Protein AF-A0A0Q5X9R9-F1 (afdb_monomer_lite)

Radius of gyration: 27.31 Å; chains: 1; bounding box: 58×53×59 Å

Secondary structure (DSSP, 8-state):
-EEEE-SSTTTT-EEE--HHHHHHHHHTTSEEE--HHHHHHTT--------PPPTTSPPTTEEEEE-TTSSEEEEETT--B--SS-B-SHHHHHHHHHHHHHHHHHHHHSS--S-------PPP---GGGS-HHHHHHHHHHTT---TT--SHHHHHHHHHHHHHHHHHHHHTT--

Structure (mmCIF, N/CA/C/O backbone):
data_AF-A0A0Q5X9R9-F1
#
_entry.id   AF-A0A0Q5X9R9-F1
#
loop_
_atom_site.group_PDB
_atom_site.id
_atom_site.type_symbol
_atom_site.label_atom_id
_atom_site.label_alt_id
_atom_site.label_comp_id
_atom_site.label_asym_id
_atom_site.label_entity_id
_atom_site.label_seq_id
_atom_site.pdbx_PDB_ins_code
_atom_site.Cartn_x
_atom_site.Cartn_y
_atom_site.Cartn_z
_atom_site.occupancy
_atom_site.B_iso_or_equiv
_atom_site.auth_seq_id
_atom_site.auth_comp_id
_atom_site.auth_asym_id
_atom_site.auth_atom_id
_atom_site.pdbx_PDB_model_num
ATOM 1 N N . MET A 1 1 ? -4.903 9.075 15.955 1.00 86.69 1 MET A N 1
ATOM 2 C CA . MET A 1 1 ? -4.730 8.258 17.179 1.00 86.69 1 MET A CA 1
ATOM 3 C C . MET A 1 1 ? -6.096 7.784 17.640 1.00 86.69 1 MET A C 1
ATOM 5 O O . MET A 1 1 ? -7.019 8.593 17.664 1.00 86.69 1 MET A O 1
ATOM 9 N N . PHE A 1 2 ? -6.232 6.508 17.990 1.00 89.44 2 PHE A N 1
ATOM 10 C CA . PHE A 1 2 ? -7.489 5.949 18.485 1.00 89.44 2 PHE A CA 1
ATOM 11 C C . PHE A 1 2 ? -7.540 5.996 20.010 1.00 89.44 2 PHE A C 1
ATOM 13 O O . PHE A 1 2 ? -6.561 5.673 20.682 1.00 89.44 2 PHE A O 1
ATOM 20 N N . VAL A 1 3 ? -8.673 6.432 20.554 1.00 91.75 3 VAL A N 1
ATOM 21 C CA . VAL A 1 3 ? -8.930 6.427 21.998 1.00 91.75 3 VAL A CA 1
ATOM 22 C C . VAL A 1 3 ? -10.365 5.994 22.275 1.00 91.75 3 VAL A C 1
ATOM 24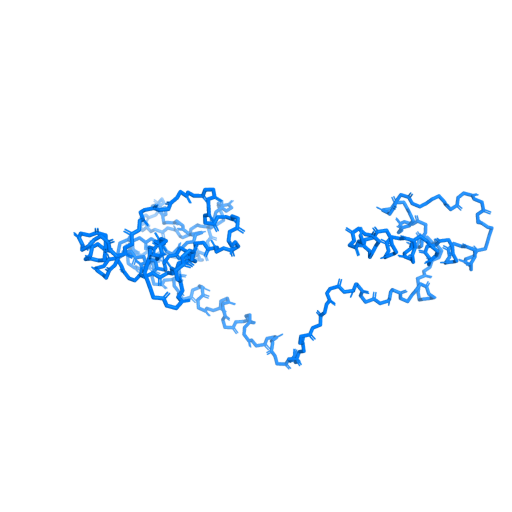 O O . VAL A 1 3 ? -11.260 6.251 21.469 1.00 91.75 3 VAL A O 1
ATOM 27 N N . ARG A 1 4 ? -10.603 5.365 23.430 1.00 94.19 4 ARG A N 1
ATOM 28 C CA . ARG A 1 4 ? -11.949 4.998 23.875 1.00 94.19 4 ARG A CA 1
ATOM 29 C C . ARG A 1 4 ? -12.482 6.114 24.744 1.00 94.19 4 ARG A C 1
ATOM 31 O O . ARG A 1 4 ? -11.895 6.426 25.783 1.00 94.19 4 ARG A O 1
ATOM 38 N N . GLN A 1 5 ? -13.590 6.707 24.332 1.00 93.69 5 GLN A N 1
ATOM 39 C CA . GLN A 1 5 ? -14.216 7.784 25.081 1.00 93.69 5 GLN A CA 1
ATOM 40 C C . GLN A 1 5 ? -14.908 7.217 26.327 1.00 93.69 5 GLN A C 1
ATOM 42 O O . GLN A 1 5 ? -15.660 6.251 26.245 1.00 93.69 5 GLN A O 1
ATOM 47 N N . LEU A 1 6 ? -14.648 7.796 27.503 1.00 93.75 6 LEU A N 1
ATOM 48 C CA . LEU A 1 6 ? -15.206 7.311 28.776 1.00 93.75 6 LEU A CA 1
ATOM 49 C C . LEU A 1 6 ? -16.448 8.092 29.221 1.00 93.75 6 LEU A C 1
ATOM 51 O O . LEU A 1 6 ? -17.184 7.635 30.091 1.00 93.75 6 LEU A O 1
ATOM 55 N N . ILE A 1 7 ? -16.675 9.276 28.649 1.00 89.31 7 ILE A N 1
ATOM 56 C CA . ILE A 1 7 ? -17.735 10.201 29.063 1.00 89.31 7 ILE A CA 1
ATOM 57 C C . ILE A 1 7 ? -18.429 10.842 27.859 1.00 89.31 7 ILE A C 1
ATOM 59 O O . ILE A 1 7 ? -17.802 11.092 26.836 1.00 89.31 7 ILE A O 1
ATOM 63 N N . GLY A 1 8 ? -19.708 11.191 27.996 1.00 90.25 8 GLY A N 1
ATOM 64 C CA . GLY A 1 8 ? -20.481 11.875 26.953 1.00 90.25 8 GLY A CA 1
ATOM 65 C C . GLY A 1 8 ? -21.306 10.929 26.076 1.00 90.25 8 GLY A C 1
ATOM 66 O O . GLY A 1 8 ? -21.557 9.788 26.447 1.00 90.25 8 GLY A O 1
ATOM 67 N N . ARG A 1 9 ? -21.776 11.434 24.927 1.00 86.44 9 ARG A N 1
ATOM 68 C CA . ARG A 1 9 ? -22.715 10.717 24.042 1.00 86.44 9 ARG A CA 1
ATOM 69 C C . ARG A 1 9 ? -22.109 9.471 23.390 1.00 86.44 9 ARG A C 1
ATOM 71 O O . ARG A 1 9 ? -22.828 8.511 23.160 1.00 86.44 9 ARG A O 1
ATOM 78 N N . GLU A 1 10 ? -20.806 9.500 23.142 1.00 86.06 10 GLU A N 1
ATOM 79 C CA . GLU A 1 10 ? -20.036 8.421 22.511 1.00 86.06 10 GLU A CA 1
ATOM 80 C C . GLU A 1 10 ? -19.269 7.584 23.555 1.00 86.06 10 GLU A C 1
ATOM 82 O O . GLU A 1 10 ? -18.254 6.965 23.248 1.00 86.06 10 GLU A O 1
ATOM 87 N N . ALA A 1 11 ? -19.692 7.601 24.826 1.00 90.06 11 ALA A N 1
ATOM 88 C CA . ALA A 1 11 ? -19.025 6.828 25.871 1.00 90.06 11 ALA A CA 1
ATOM 89 C C . ALA A 1 11 ? -19.062 5.323 25.550 1.00 90.06 11 ALA A C 1
ATOM 91 O O . ALA A 1 11 ? -20.128 4.758 25.315 1.00 90.06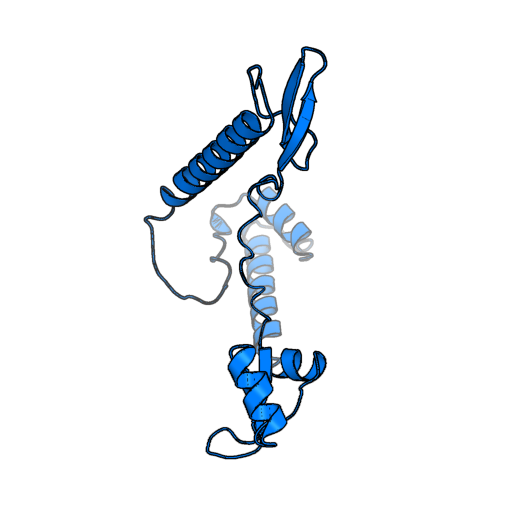 11 ALA A O 1
ATOM 92 N N . GLY A 1 12 ? -17.893 4.683 25.565 1.00 87.88 12 GLY A N 1
ATOM 93 C CA . GLY A 1 12 ? -17.695 3.289 25.168 1.00 87.88 12 GLY A CA 1
ATOM 94 C C . GLY A 1 12 ? -17.222 3.112 23.723 1.00 87.88 12 GLY A C 1
ATOM 95 O O . GLY A 1 12 ? -16.633 2.077 23.425 1.00 87.88 12 GLY A O 1
ATOM 96 N N . ASN A 1 13 ? -17.383 4.122 22.863 1.00 92.00 13 ASN A N 1
ATOM 97 C CA . ASN A 1 13 ? -16.965 4.042 21.466 1.00 92.00 13 ASN A CA 1
ATOM 98 C C . ASN A 1 13 ? -15.484 4.397 21.296 1.00 92.00 13 ASN A C 1
ATOM 100 O O . ASN A 1 13 ? -14.916 5.220 22.029 1.00 92.00 13 ASN A O 1
ATOM 104 N N . ILE A 1 14 ? -14.865 3.772 20.295 1.00 92.69 14 ILE A N 1
ATOM 105 C CA . ILE A 1 14 ? -13.509 4.092 19.853 1.00 92.69 14 ILE A CA 1
ATOM 106 C C . ILE A 1 14 ? -13.619 5.199 18.813 1.00 92.69 14 ILE A C 1
ATOM 108 O O . ILE A 1 14 ? -14.299 5.057 17.799 1.00 92.69 14 ILE A O 1
ATOM 112 N N . ILE A 1 15 ? -12.957 6.318 19.087 1.00 89.88 15 ILE A N 1
ATOM 113 C CA . ILE A 1 15 ? -12.972 7.496 18.227 1.00 89.88 15 ILE A CA 1
ATOM 114 C C . ILE A 1 15 ? -11.563 7.821 17.745 1.00 89.88 15 ILE A C 1
ATOM 116 O O . ILE A 1 15 ? -10.567 7.601 18.442 1.00 89.88 15 ILE A O 1
ATOM 120 N N . THR A 1 16 ? -11.484 8.385 16.542 1.00 91.19 16 THR A N 1
ATOM 121 C CA . THR A 1 16 ? -10.223 8.882 15.989 1.00 91.19 16 THR A CA 1
ATOM 122 C C . THR A 1 16 ? -10.040 10.334 16.399 1.00 91.19 16 THR A C 1
ATOM 124 O O . THR A 1 16 ? -10.842 11.192 16.033 1.00 91.19 16 THR A O 1
ATOM 127 N N . LEU A 1 17 ? -8.971 10.623 17.138 1.00 88.88 17 LEU A N 1
ATOM 128 C CA . LEU A 1 17 ? -8.581 11.980 17.507 1.00 88.88 17 LEU A CA 1
ATOM 129 C C . LEU A 1 17 ? -7.192 12.335 16.948 1.00 88.88 17 LEU A C 1
ATOM 131 O O . LEU A 1 17 ? -6.311 11.466 16.854 1.00 88.88 17 LEU A O 1
ATOM 135 N N . PRO A 1 18 ? -6.949 13.622 16.627 1.00 90.75 18 PRO A N 1
ATOM 136 C CA . PRO A 1 18 ? -5.599 14.133 16.413 1.00 90.75 18 PRO A CA 1
ATOM 137 C C . PRO A 1 18 ? -4.724 13.881 17.646 1.00 90.75 18 PRO A C 1
ATOM 139 O O . PRO A 1 18 ? -5.204 13.990 18.776 1.00 90.75 18 PRO A O 1
ATOM 142 N N . PHE A 1 19 ? -3.434 13.599 17.450 1.00 89.88 19 PHE A N 1
ATOM 143 C CA . PHE A 1 19 ? -2.507 13.225 18.531 1.00 89.88 19 PHE A CA 1
ATOM 144 C C . PHE A 1 19 ? -2.514 14.205 19.721 1.00 89.88 19 PHE A C 1
ATOM 146 O O . PHE A 1 19 ? -2.552 13.792 20.882 1.00 89.88 19 PHE A O 1
ATOM 153 N N . VAL A 1 20 ? -2.546 15.512 19.438 1.00 92.12 20 VAL A N 1
ATOM 154 C CA . VAL A 1 20 ? -2.567 16.569 20.466 1.00 92.12 20 VAL A CA 1
ATOM 155 C C . VAL A 1 20 ? -3.845 16.506 21.311 1.00 92.12 20 VAL A C 1
ATOM 157 O O . VAL A 1 20 ? -3.784 16.606 22.536 1.00 92.12 20 VAL A O 1
ATOM 160 N N . ALA A 1 21 ? -4.995 16.291 20.669 1.00 91.56 21 ALA A N 1
ATOM 161 C CA . ALA A 1 21 ? -6.278 16.172 21.353 1.00 91.56 21 ALA A CA 1
ATOM 162 C C . ALA A 1 21 ? -6.349 14.874 22.169 1.00 91.56 21 ALA A C 1
ATOM 164 O O . ALA A 1 21 ? -6.696 14.915 23.345 1.00 91.56 21 ALA A O 1
ATOM 165 N N . ALA A 1 22 ? -5.929 13.748 21.585 1.00 92.25 22 ALA A N 1
ATOM 166 C CA . ALA A 1 22 ? -5.896 12.454 22.262 1.00 92.25 22 ALA A CA 1
ATOM 167 C C . ALA A 1 22 ? -5.044 12.499 23.541 1.00 92.25 22 ALA A C 1
ATOM 169 O O . ALA A 1 22 ? -5.496 12.077 24.604 1.00 92.25 22 ALA A O 1
ATOM 170 N N . THR A 1 23 ? -3.848 13.089 23.469 1.00 94.06 23 THR A N 1
ATOM 171 C CA . THR A 1 23 ? -2.942 13.219 24.621 1.00 94.06 23 THR A CA 1
ATOM 172 C C . THR A 1 23 ? -3.573 14.040 25.749 1.00 94.06 23 THR A C 1
ATOM 174 O O . THR A 1 23 ? -3.511 13.648 26.915 1.00 94.06 23 THR A O 1
ATOM 177 N N . SER A 1 24 ? -4.227 15.159 25.416 1.00 94.69 24 SER A N 1
ATOM 178 C CA . SER A 1 24 ? -4.924 15.988 26.405 1.00 94.69 24 SER A CA 1
ATOM 179 C C . SER A 1 24 ? -6.117 15.252 27.024 1.00 94.69 24 SER A C 1
ATOM 181 O O . SER A 1 24 ? -6.261 15.240 28.246 1.00 94.69 24 SER A O 1
ATOM 183 N N . SER A 1 25 ? -6.928 14.572 26.214 1.00 92.44 25 SER A N 1
ATOM 184 C CA . SER A 1 25 ? -8.100 13.826 26.680 1.00 92.44 25 SER A CA 1
ATOM 185 C C . SER A 1 25 ? -7.747 12.638 27.579 1.00 92.44 25 SER A C 1
ATOM 187 O O . SER A 1 25 ? -8.480 12.370 28.537 1.00 92.44 25 SER A O 1
ATOM 189 N N . LEU A 1 26 ? -6.622 11.967 27.313 1.00 94.19 26 LEU A N 1
ATOM 190 C CA . LEU A 1 26 ? -6.053 10.929 28.178 1.00 94.19 26 LEU A CA 1
ATOM 191 C C . LEU A 1 26 ? -5.573 11.519 29.511 1.00 94.19 26 LEU A C 1
ATOM 193 O O . LEU A 1 26 ? -5.910 10.994 30.569 1.00 94.19 26 LEU A O 1
ATOM 197 N N . ALA A 1 27 ? -4.853 12.646 29.478 1.00 94.62 27 ALA A N 1
ATOM 198 C CA . ALA A 1 27 ? -4.371 13.316 30.688 1.00 94.62 27 ALA A CA 1
ATOM 199 C C . ALA A 1 27 ? -5.518 13.820 31.583 1.00 94.62 27 ALA A C 1
ATOM 201 O O . ALA A 1 27 ? -5.410 13.798 32.807 1.00 94.62 27 ALA A O 1
ATOM 202 N N . MET A 1 28 ? -6.632 14.242 30.980 1.00 94.31 28 MET A N 1
ATOM 203 C CA . MET A 1 28 ? -7.843 14.656 31.695 1.00 94.31 28 MET A CA 1
ATOM 204 C C . MET A 1 28 ? -8.709 13.476 32.169 1.00 94.31 28 MET A C 1
ATOM 206 O O . MET A 1 28 ? -9.733 13.702 32.810 1.00 94.31 28 MET A O 1
ATOM 210 N N . GLY A 1 29 ? -8.343 12.229 31.846 1.00 93.50 29 GLY A N 1
ATOM 211 C CA . GLY A 1 29 ? -9.104 11.032 32.226 1.00 93.50 29 GLY A CA 1
ATOM 212 C C . GLY A 1 29 ? -10.456 10.894 31.518 1.00 93.50 29 GLY A C 1
ATOM 213 O O . GLY A 1 29 ? -11.315 10.137 31.957 1.00 93.50 29 GLY A O 1
ATOM 214 N N . THR A 1 30 ? -10.668 11.636 30.429 1.00 93.62 30 THR A N 1
ATOM 215 C CA . THR A 1 30 ? -11.914 11.594 29.639 1.00 93.62 30 THR A CA 1
ATOM 216 C C . THR A 1 30 ? -11.908 10.481 28.591 1.00 93.62 30 THR A C 1
ATOM 218 O O . THR A 1 30 ? -12.961 10.105 28.075 1.00 93.62 30 THR A O 1
ATOM 221 N N . CYS A 1 31 ? -10.723 9.953 28.283 1.00 94.62 31 CYS A N 1
ATOM 222 C CA . CYS A 1 31 ? -10.489 8.865 27.345 1.00 94.62 31 CYS A CA 1
ATOM 223 C C . CYS A 1 31 ? -9.537 7.826 27.956 1.00 94.62 31 CYS A C 1
ATOM 225 O O . CYS A 1 31 ? -8.776 8.145 28.871 1.00 94.62 31 CYS A O 1
ATOM 227 N N . ALA A 1 32 ? -9.551 6.608 27.418 1.00 93.94 32 ALA A N 1
ATOM 228 C CA . ALA A 1 32 ? -8.604 5.538 27.727 1.00 93.94 32 ALA A CA 1
ATOM 229 C C . ALA A 1 32 ? -7.794 5.143 26.477 1.00 93.94 32 ALA A C 1
ATOM 231 O O . ALA A 1 32 ? -8.314 5.274 25.360 1.00 93.94 32 ALA A O 1
ATOM 232 N N . PRO A 1 33 ? -6.543 4.662 26.643 1.00 91.81 33 PRO A N 1
ATOM 233 C CA . PRO A 1 33 ? -5.807 4.053 25.543 1.00 91.81 33 PRO A CA 1
ATOM 234 C C . PRO A 1 33 ? -6.543 2.796 25.073 1.00 91.81 33 PRO A C 1
ATOM 236 O O . PRO A 1 33 ? -7.199 2.123 25.871 1.00 91.81 33 PRO A O 1
ATOM 239 N N . VAL A 1 34 ? -6.442 2.518 23.779 1.00 92.38 34 VAL A N 1
ATOM 240 C CA . VAL A 1 34 ? -7.109 1.399 23.108 1.00 92.38 34 VAL A CA 1
ATOM 241 C C . VAL A 1 34 ? -6.039 0.516 22.497 1.00 92.38 34 VAL A C 1
ATOM 243 O O . VAL A 1 34 ? -5.012 1.021 22.042 1.00 92.38 34 VAL A O 1
ATOM 246 N N . THR A 1 35 ? -6.267 -0.786 22.553 1.00 89.81 35 THR A N 1
ATOM 247 C CA . THR A 1 35 ? -5.387 -1.798 21.961 1.00 89.81 35 THR A CA 1
ATOM 248 C C . THR A 1 35 ? -5.650 -1.967 20.466 1.00 89.81 35 THR A C 1
ATOM 250 O O . THR A 1 35 ? -6.731 -1.638 19.976 1.00 89.81 35 THR A O 1
ATOM 253 N N . ASP A 1 36 ? -4.670 -2.493 19.734 1.00 85.44 36 ASP A N 1
ATOM 254 C CA . ASP A 1 36 ? -4.806 -2.732 18.293 1.00 85.44 36 ASP A CA 1
ATOM 255 C C . ASP A 1 36 ? -5.922 -3.752 17.999 1.00 85.44 36 ASP A C 1
ATOM 257 O O . ASP A 1 36 ? -6.637 -3.621 17.005 1.00 85.44 36 ASP A O 1
ATOM 261 N N . GLU A 1 37 ? -6.144 -4.715 18.902 1.00 85.62 37 GLU A N 1
ATOM 262 C CA . GLU A 1 37 ? -7.253 -5.669 18.823 1.00 85.62 37 GLU A CA 1
ATOM 263 C C . GLU A 1 37 ? -8.625 -4.982 18.921 1.00 85.62 37 GLU A C 1
ATOM 265 O O . GLU A 1 37 ? -9.509 -5.251 18.108 1.00 85.62 37 GLU A O 1
ATOM 270 N N . GLU A 1 38 ? -8.796 -4.056 19.869 1.00 85.12 38 GLU A N 1
ATOM 271 C CA . GLU A 1 38 ? -10.035 -3.283 20.039 1.00 85.12 38 GLU A CA 1
ATOM 272 C C . GLU A 1 38 ? -10.304 -2.362 18.827 1.00 85.12 38 GLU A C 1
ATOM 274 O O . GLU A 1 38 ? -11.453 -2.170 18.425 1.00 85.12 38 GLU A O 1
ATOM 279 N N . ILE A 1 39 ? -9.255 -1.802 18.211 1.00 85.19 39 ILE A N 1
ATOM 280 C CA . ILE A 1 39 ? -9.361 -0.965 17.000 1.00 85.19 39 ILE A CA 1
ATOM 281 C C . ILE A 1 39 ? -9.820 -1.804 15.799 1.00 85.19 39 ILE A C 1
ATOM 283 O O . ILE A 1 39 ? -10.703 -1.379 15.047 1.00 85.19 39 ILE A O 1
ATOM 287 N N . ALA A 1 40 ? -9.250 -3.002 15.641 1.00 81.69 40 ALA A N 1
ATOM 288 C CA . ALA A 1 40 ? -9.616 -3.930 14.577 1.00 81.69 40 ALA A CA 1
ATOM 289 C C . ALA A 1 40 ? -11.062 -4.431 14.722 1.00 81.69 40 ALA A C 1
ATOM 291 O O . ALA A 1 40 ? -11.792 -4.477 13.732 1.00 81.69 40 ALA A O 1
ATOM 292 N N . GLU A 1 41 ? -11.504 -4.741 15.946 1.00 84.00 41 GLU A N 1
ATOM 293 C CA . GLU A 1 41 ? -12.890 -5.140 16.231 1.00 84.00 41 GLU A CA 1
ATOM 294 C C . GLU A 1 41 ? -13.892 -4.014 15.924 1.00 84.00 41 GLU A C 1
ATOM 296 O O . GLU A 1 41 ? -14.987 -4.269 15.426 1.00 84.00 41 GLU A O 1
ATOM 301 N N . ALA A 1 42 ? -13.495 -2.754 16.123 1.00 79.12 42 ALA A N 1
ATOM 302 C CA . ALA A 1 42 ? -14.292 -1.592 15.735 1.00 79.12 42 ALA A CA 1
ATOM 303 C C . ALA A 1 42 ? -14.307 -1.312 14.219 1.00 79.12 42 ALA A C 1
ATOM 305 O O . ALA A 1 42 ? -14.942 -0.349 13.785 1.00 79.12 42 ALA A O 1
ATOM 306 N N . GLY A 1 43 ? -13.609 -2.114 13.405 1.00 77.94 43 GLY A N 1
ATOM 307 C CA . GLY A 1 43 ? -13.520 -1.928 11.954 1.00 77.94 43 GLY A CA 1
ATOM 308 C C . GLY A 1 43 ? -12.788 -0.647 11.544 1.00 77.94 43 GLY A C 1
ATOM 309 O O . GLY A 1 43 ? -12.920 -0.186 10.409 1.00 77.94 43 GLY A O 1
ATOM 310 N N . LEU A 1 44 ? -12.031 -0.042 12.462 1.00 77.25 44 LEU A N 1
ATOM 311 C CA . LEU A 1 44 ? -11.304 1.191 12.212 1.00 77.25 44 LEU A CA 1
ATOM 312 C C . LEU A 1 44 ? -9.957 0.848 11.582 1.00 77.25 44 LEU A C 1
ATOM 314 O O . LEU A 1 44 ? -8.989 0.510 12.256 1.00 77.25 44 LEU A O 1
ATOM 318 N N . ILE A 1 45 ? -9.898 0.934 10.257 1.00 69.31 45 ILE A N 1
ATOM 319 C CA . ILE A 1 45 ? -8.644 0.795 9.521 1.00 69.31 45 ILE A CA 1
ATOM 320 C C . ILE A 1 45 ? -7.788 2.019 9.852 1.00 69.31 45 ILE A C 1
ATOM 322 O O . ILE A 1 45 ? -8.188 3.154 9.582 1.00 69.31 45 ILE A O 1
ATOM 326 N N . GLU A 1 46 ? -6.613 1.800 10.442 1.00 63.94 46 GLU A N 1
ATOM 327 C CA . GLU A 1 46 ? -5.633 2.861 10.645 1.00 63.94 46 GLU A CA 1
ATOM 328 C C . GLU A 1 46 ? -5.247 3.435 9.277 1.00 63.94 46 GLU A C 1
ATOM 330 O O . GLU A 1 46 ? -4.507 2.830 8.497 1.00 63.94 46 GLU A O 1
ATOM 335 N N . VAL A 1 47 ? -5.791 4.611 8.954 1.00 59.88 47 VAL A N 1
ATOM 336 C CA . VAL A 1 47 ? -5.383 5.369 7.775 1.00 59.88 47 VAL A CA 1
ATOM 337 C C . VAL A 1 47 ? -3.958 5.821 8.046 1.00 59.88 47 VAL A C 1
ATOM 339 O O . VAL A 1 47 ? -3.733 6.822 8.723 1.00 59.88 47 VAL A O 1
ATOM 342 N N . LYS A 1 48 ? -2.991 5.041 7.557 1.00 53.59 48 LYS A N 1
ATOM 343 C CA . LYS A 1 48 ? -1.574 5.385 7.599 1.00 53.59 48 LYS A CA 1
ATOM 344 C C . LYS A 1 48 ? -1.429 6.763 6.967 1.00 53.59 48 LYS A C 1
ATOM 346 O O . LYS A 1 48 ? -1.601 6.906 5.756 1.00 53.59 48 LYS A O 1
ATOM 351 N N . GLU A 1 49 ? -1.189 7.770 7.805 1.00 57.69 49 GLU A N 1
ATOM 352 C CA . GLU A 1 49 ? -1.074 9.155 7.365 1.00 57.69 49 GLU A CA 1
ATOM 353 C C . GLU A 1 49 ? -0.070 9.216 6.213 1.00 57.69 49 GLU A C 1
ATOM 355 O O . GLU A 1 49 ? 1.013 8.622 6.270 1.00 57.69 49 GLU A O 1
ATOM 360 N N . PHE A 1 50 ? -0.464 9.891 5.135 1.00 46.50 50 PHE A N 1
ATOM 361 C CA . PHE A 1 50 ? 0.403 10.142 3.998 1.00 46.50 50 PHE A CA 1
ATOM 362 C C . PHE A 1 50 ? 1.601 10.958 4.491 1.00 46.50 50 PHE A C 1
ATOM 364 O O . PHE A 1 50 ? 1.530 12.175 4.650 1.00 46.50 50 PHE A O 1
ATOM 371 N N . GLN A 1 51 ? 2.707 10.278 4.784 1.00 51.59 51 GLN A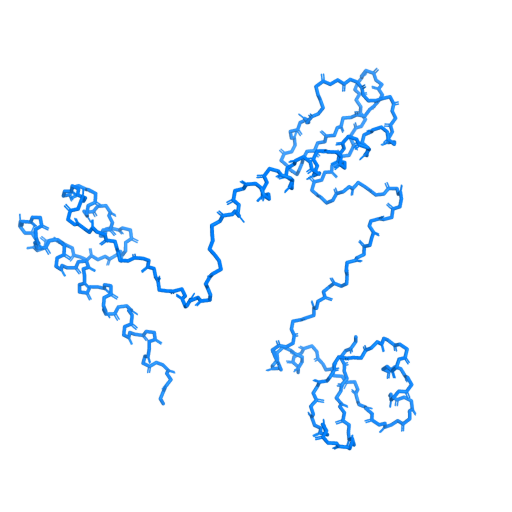 N 1
ATOM 372 C CA . GLN A 1 51 ? 3.973 10.948 5.012 1.00 51.59 51 GLN A CA 1
ATOM 373 C C . GLN A 1 51 ? 4.438 11.451 3.655 1.00 51.59 51 GLN A C 1
ATOM 375 O O . GLN A 1 51 ? 4.740 10.657 2.761 1.00 51.59 51 GLN A O 1
ATOM 380 N N . HIS A 1 52 ? 4.456 12.774 3.493 1.00 46.38 52 HIS A N 1
ATOM 381 C CA . HIS A 1 52 ? 5.142 13.388 2.369 1.00 46.38 52 HIS A CA 1
ATOM 382 C C . HIS A 1 52 ? 6.567 12.821 2.343 1.00 46.38 52 HIS A C 1
ATOM 384 O O . HIS A 1 52 ? 7.259 12.943 3.360 1.00 46.38 52 HIS A O 1
ATOM 390 N N . PRO A 1 53 ? 6.998 12.176 1.243 1.00 52.53 53 PRO A N 1
ATOM 391 C CA . PRO A 1 53 ? 8.355 11.667 1.161 1.00 52.53 53 PRO A CA 1
ATOM 392 C C . PRO A 1 53 ? 9.298 12.833 1.429 1.00 52.53 53 PRO A C 1
ATOM 394 O O . PRO A 1 53 ? 9.104 13.940 0.907 1.00 52.53 53 PRO A O 1
ATOM 397 N N . SER A 1 54 ? 10.276 12.605 2.303 1.00 55.28 54 SER A N 1
ATOM 398 C CA . SER A 1 54 ? 11.253 13.633 2.633 1.00 55.28 54 SER A CA 1
ATOM 399 C C . SER A 1 54 ? 11.896 14.161 1.339 1.00 55.28 54 SER A C 1
ATOM 401 O O . SER A 1 54 ? 11.985 13.428 0.346 1.00 55.28 54 SER A O 1
ATOM 403 N N . PRO A 1 55 ? 12.367 15.420 1.296 1.00 57.31 55 PRO A N 1
ATOM 404 C CA . PRO A 1 55 ? 12.963 16.008 0.097 1.00 57.31 55 PRO A CA 1
ATOM 405 C C . PRO A 1 55 ? 14.201 15.282 -0.437 1.00 57.31 55 PRO A C 1
ATOM 407 O O . PRO A 1 55 ? 14.746 15.735 -1.434 1.00 57.31 55 PRO A O 1
ATOM 410 N N . GLU A 1 56 ? 14.646 14.192 0.181 1.00 61.12 56 GLU A N 1
ATOM 411 C CA . GLU A 1 56 ? 15.785 13.377 -0.241 1.00 61.12 56 GLU A CA 1
ATOM 412 C C . GLU A 1 56 ? 15.373 11.957 -0.668 1.00 61.12 56 GLU A C 1
ATOM 414 O O . GLU A 1 56 ? 16.154 11.255 -1.307 1.00 61.12 56 GLU A O 1
ATOM 419 N N . GLU A 1 57 ? 14.136 11.538 -0.393 1.00 69.50 57 GLU A N 1
ATOM 420 C CA . GLU A 1 57 ? 13.662 10.176 -0.643 1.00 69.50 57 GLU A CA 1
ATOM 421 C C . GLU A 1 57 ? 13.045 10.048 -2.041 1.00 69.50 57 GLU A C 1
ATOM 423 O O . GLU A 1 57 ? 12.336 10.944 -2.520 1.00 69.50 57 GLU A O 1
ATOM 428 N N . MET A 1 58 ? 13.364 8.957 -2.739 1.00 74.81 58 MET A N 1
ATOM 429 C CA . MET A 1 58 ? 12.750 8.636 -4.029 1.00 74.81 58 MET A CA 1
ATOM 430 C C . MET A 1 58 ? 11.260 8.308 -3.832 1.00 74.81 58 MET A C 1
ATOM 432 O O . MET A 1 58 ? 10.888 7.764 -2.790 1.00 74.81 58 MET A O 1
ATOM 436 N N . PRO A 1 59 ? 10.393 8.621 -4.809 1.00 75.88 59 PRO A N 1
ATOM 437 C CA . PRO A 1 59 ? 9.000 8.188 -4.775 1.00 75.88 59 PRO A CA 1
ATOM 438 C C . PRO A 1 59 ? 8.864 6.663 -4.616 1.00 75.88 59 PRO A C 1
ATOM 440 O O . PRO A 1 59 ? 9.735 5.909 -5.053 1.00 75.88 59 PRO A O 1
ATOM 443 N N . ARG A 1 60 ? 7.770 6.202 -3.991 1.00 76.19 60 ARG A N 1
ATOM 444 C CA . ARG A 1 60 ? 7.546 4.772 -3.707 1.00 76.19 60 ARG A CA 1
ATOM 445 C C . ARG A 1 60 ? 7.667 3.912 -4.969 1.00 76.19 60 ARG A C 1
ATOM 447 O O . ARG A 1 60 ? 7.108 4.259 -6.004 1.00 76.19 60 ARG A O 1
ATOM 454 N N . GLY A 1 61 ? 8.351 2.776 -4.829 1.00 78.31 61 GLY A N 1
ATOM 455 C CA . GLY A 1 61 ? 8.556 1.790 -5.894 1.00 78.31 61 GLY A CA 1
ATOM 456 C C . GLY A 1 61 ? 9.677 2.129 -6.880 1.00 78.31 61 GLY A C 1
ATOM 457 O O . GLY A 1 61 ? 9.852 1.421 -7.869 1.00 78.31 61 GLY A O 1
ATOM 458 N N . LEU A 1 62 ? 10.421 3.217 -6.638 1.00 83.31 62 LEU A N 1
ATOM 459 C CA . LEU A 1 62 ? 11.526 3.667 -7.481 1.00 83.31 62 LEU A CA 1
ATOM 460 C C . LEU A 1 62 ? 12.795 3.867 -6.647 1.00 83.31 62 LEU A C 1
ATOM 462 O O . LEU A 1 62 ? 12.765 4.416 -5.545 1.00 83.31 62 LEU A O 1
ATOM 466 N N . ARG A 1 63 ? 13.943 3.477 -7.201 1.00 86.31 63 ARG A N 1
ATOM 467 C CA . ARG A 1 63 ? 15.267 3.678 -6.597 1.00 86.31 63 ARG A CA 1
ATOM 468 C C . ARG A 1 63 ? 16.226 4.327 -7.586 1.00 86.31 63 ARG A C 1
ATOM 470 O O . ARG A 1 63 ? 16.185 4.033 -8.775 1.00 86.31 63 ARG A O 1
ATOM 477 N N . ALA A 1 64 ? 17.113 5.184 -7.089 1.00 85.69 64 ALA A N 1
ATOM 478 C CA . ALA A 1 64 ? 18.197 5.754 -7.884 1.00 85.69 64 ALA A CA 1
ATOM 479 C C . ALA A 1 64 ? 19.485 4.950 -7.653 1.00 85.69 64 ALA A C 1
ATOM 481 O O . ALA A 1 64 ? 19.940 4.821 -6.516 1.00 85.69 64 ALA A O 1
ATOM 482 N N . VAL A 1 65 ? 20.075 4.417 -8.721 1.00 86.44 65 VAL A N 1
ATOM 483 C CA . VAL A 1 65 ? 21.324 3.641 -8.696 1.00 86.44 65 VAL A CA 1
ATOM 484 C C . VAL A 1 65 ? 22.406 4.434 -9.432 1.00 86.44 65 VAL A C 1
ATOM 486 O O . VAL A 1 65 ? 22.125 4.970 -10.498 1.00 86.44 65 VAL A O 1
ATOM 489 N N . PRO A 1 66 ? 23.638 4.560 -8.908 1.00 85.69 66 PRO A N 1
ATOM 490 C CA . PRO A 1 66 ? 24.709 5.240 -9.633 1.00 85.69 66 PRO A CA 1
ATOM 491 C C . PRO A 1 66 ? 25.073 4.477 -10.917 1.00 85.69 66 PRO A C 1
ATOM 493 O O . PRO A 1 66 ? 25.323 3.271 -10.872 1.00 85.69 66 PRO A O 1
ATOM 496 N N . SER A 1 67 ? 25.133 5.185 -12.047 1.00 84.06 67 SER A N 1
ATOM 497 C CA . SER A 1 67 ? 25.444 4.593 -13.354 1.00 84.06 67 SER A CA 1
ATOM 498 C C . SER A 1 67 ? 26.952 4.534 -13.621 1.00 84.06 67 SER A C 1
ATOM 500 O O . SER A 1 67 ? 27.722 5.385 -13.167 1.00 84.06 67 SER A O 1
ATOM 502 N N . LEU A 1 68 ? 27.392 3.551 -14.414 1.00 72.69 68 LEU A N 1
ATOM 503 C CA . LEU A 1 68 ? 28.805 3.340 -14.782 1.00 72.69 68 LEU A CA 1
ATOM 504 C C . LEU A 1 68 ? 29.412 4.512 -15.579 1.00 72.69 68 LEU A C 1
ATOM 506 O O . LEU A 1 68 ? 30.630 4.686 -15.576 1.00 72.69 68 LEU A O 1
ATOM 510 N N . GLY A 1 69 ? 28.582 5.326 -16.238 1.00 71.75 69 GLY A N 1
ATOM 511 C CA . GLY A 1 69 ? 28.996 6.510 -17.004 1.00 71.75 69 GLY A CA 1
ATOM 512 C C . GLY A 1 69 ? 29.093 7.807 -16.193 1.00 71.75 69 GLY A C 1
ATOM 513 O O . GLY A 1 69 ? 29.303 8.870 -16.775 1.00 71.75 69 GLY A O 1
ATOM 514 N N . GLY A 1 70 ? 28.925 7.737 -14.868 1.00 75.75 70 GLY A N 1
ATOM 515 C CA . GLY A 1 70 ? 28.575 8.891 -14.039 1.00 75.75 70 GLY A CA 1
ATOM 516 C C . GLY A 1 70 ? 27.060 9.119 -14.043 1.00 75.75 70 GLY A C 1
ATOM 517 O O . GLY A 1 70 ? 26.358 8.639 -14.926 1.00 75.75 70 GLY A O 1
ATOM 518 N N . GLY A 1 71 ? 26.535 9.823 -13.041 1.00 84.56 71 GLY A N 1
ATOM 519 C CA . GLY A 1 71 ? 25.094 10.072 -12.930 1.00 84.56 71 GLY A CA 1
ATOM 520 C C . GLY A 1 71 ? 24.304 8.950 -12.248 1.00 84.56 71 GLY A C 1
ATOM 521 O O . GLY A 1 71 ? 24.870 8.116 -11.537 1.00 84.56 71 GLY A O 1
ATOM 522 N N . PHE A 1 72 ? 22.983 8.975 -12.427 1.00 85.88 72 PHE A N 1
ATOM 523 C CA . PHE A 1 72 ? 22.030 8.084 -11.760 1.00 85.88 72 PHE A CA 1
ATOM 524 C C . PHE A 1 72 ? 21.049 7.463 -12.755 1.00 85.88 72 PHE A C 1
ATOM 526 O O . PHE A 1 72 ? 20.545 8.144 -13.638 1.00 85.88 72 PHE A O 1
ATOM 533 N N . ASP A 1 73 ? 20.731 6.194 -12.548 1.00 88.25 73 ASP A N 1
ATOM 534 C CA . ASP A 1 73 ? 19.662 5.478 -13.229 1.00 88.25 73 ASP A CA 1
ATOM 535 C C . ASP A 1 73 ? 18.478 5.307 -12.274 1.00 88.25 73 ASP A C 1
ATOM 537 O O . ASP A 1 73 ? 18.656 4.974 -11.099 1.00 88.25 73 ASP A O 1
ATOM 541 N N . VAL A 1 74 ? 17.265 5.559 -12.762 1.00 87.44 74 VAL A N 1
ATOM 542 C CA . VAL A 1 74 ? 16.019 5.323 -12.029 1.00 87.44 74 VAL A CA 1
ATOM 543 C C . VAL A 1 74 ? 15.545 3.922 -12.362 1.00 87.44 74 VAL A C 1
ATOM 545 O O . VAL A 1 74 ? 15.298 3.599 -13.521 1.00 87.44 74 VAL A O 1
ATOM 548 N N . VAL A 1 75 ? 15.424 3.097 -11.332 1.00 87.69 75 VAL A N 1
ATOM 549 C CA . VAL A 1 75 ? 15.093 1.682 -11.440 1.00 87.69 75 VAL A CA 1
ATOM 550 C C . VAL A 1 75 ? 13.798 1.414 -10.683 1.00 87.69 75 VAL A C 1
ATOM 552 O O . VAL A 1 75 ? 13.624 1.943 -9.583 1.00 87.69 75 VAL A O 1
ATOM 555 N N . ASP A 1 76 ? 12.904 0.607 -11.249 1.00 88.88 76 ASP A N 1
ATOM 556 C CA . ASP A 1 76 ? 11.713 0.126 -10.540 1.00 88.88 76 ASP A CA 1
ATOM 557 C C . ASP A 1 76 ? 12.037 -0.976 -9.509 1.00 88.88 76 ASP A C 1
ATOM 559 O O . ASP A 1 76 ? 13.171 -1.463 -9.400 1.00 88.88 76 ASP A O 1
ATOM 563 N N . ASP A 1 77 ? 11.024 -1.398 -8.749 1.00 82.50 77 ASP A N 1
ATOM 564 C CA . ASP A 1 77 ? 11.116 -2.549 -7.838 1.00 82.50 77 ASP A CA 1
ATOM 565 C C . ASP A 1 77 ? 11.498 -3.858 -8.565 1.00 82.50 77 ASP A C 1
ATOM 567 O O . ASP A 1 77 ? 12.076 -4.763 -7.958 1.00 82.50 77 ASP A O 1
ATOM 571 N N . GLY A 1 78 ? 11.230 -3.947 -9.872 1.00 81.56 78 GLY A N 1
ATOM 572 C CA . GLY A 1 78 ? 11.587 -5.066 -10.746 1.00 81.56 78 GLY A CA 1
ATOM 573 C C . GLY A 1 78 ? 13.039 -5.062 -11.239 1.00 81.56 78 GLY A C 1
ATOM 574 O O . GLY A 1 78 ? 13.489 -6.050 -11.820 1.00 81.56 78 GLY A O 1
ATOM 575 N N . GLY A 1 79 ? 13.804 -3.996 -10.993 1.00 82.31 79 GLY A N 1
ATOM 576 C CA . GLY A 1 79 ? 15.178 -3.872 -11.476 1.00 82.31 79 GLY A CA 1
ATOM 577 C C . GLY A 1 79 ? 15.318 -3.317 -12.899 1.00 82.31 79 GLY A C 1
ATOM 578 O O . GLY A 1 79 ? 16.432 -3.316 -13.423 1.00 82.31 79 GLY A O 1
ATOM 579 N N . VAL A 1 80 ? 14.238 -2.834 -13.515 1.00 87.56 80 VAL A N 1
ATOM 580 C CA . VAL A 1 80 ? 14.224 -2.263 -14.866 1.00 87.56 80 VAL A CA 1
ATOM 581 C C . VAL A 1 80 ? 14.611 -0.787 -14.818 1.00 87.56 80 VAL A C 1
ATOM 583 O O . VAL A 1 80 ? 14.042 -0.010 -14.055 1.00 87.56 80 VAL A O 1
ATOM 586 N N . ILE A 1 81 ? 15.586 -0.398 -15.643 1.00 88.75 81 ILE A N 1
ATOM 587 C CA . ILE A 1 81 ? 16.006 0.999 -15.811 1.00 88.75 81 ILE A CA 1
ATOM 588 C C . ILE A 1 81 ? 14.952 1.727 -16.649 1.00 88.75 81 ILE A C 1
ATOM 590 O O . ILE A 1 81 ? 14.655 1.314 -17.768 1.00 88.75 81 ILE A O 1
ATOM 594 N N . LEU A 1 82 ? 14.399 2.807 -16.103 1.00 85.62 82 LEU A N 1
ATOM 595 C CA . LEU A 1 82 ? 13.298 3.562 -16.706 1.00 85.62 82 LEU A CA 1
ATOM 596 C C . LEU A 1 82 ? 13.771 4.808 -17.463 1.00 85.62 82 LEU A C 1
ATOM 598 O O . LEU A 1 82 ? 13.037 5.341 -18.291 1.00 85.62 82 LEU A O 1
ATOM 602 N N . ASN A 1 83 ? 14.978 5.303 -17.183 1.00 85.25 83 ASN A N 1
ATOM 603 C CA . ASN A 1 83 ? 15.561 6.430 -17.903 1.00 85.25 83 ASN A CA 1
ATOM 604 C C . ASN A 1 83 ? 16.304 5.949 -19.159 1.00 85.25 83 ASN A C 1
ATOM 606 O O . ASN A 1 83 ? 17.279 5.211 -19.075 1.00 85.25 83 ASN A O 1
ATOM 610 N N . GLU A 1 84 ? 15.888 6.432 -20.331 1.00 78.06 84 GLU A N 1
ATOM 611 C CA . GLU A 1 84 ? 16.594 6.188 -21.603 1.00 78.06 84 GLU A CA 1
ATOM 612 C C . GLU A 1 84 ? 17.854 7.064 -21.765 1.00 78.06 84 GLU A C 1
ATOM 614 O O . GLU A 1 84 ? 18.651 6.867 -22.682 1.00 78.06 84 GLU A O 1
ATOM 619 N N . GLY A 1 85 ? 18.039 8.054 -20.882 1.00 78.06 85 GLY A N 1
ATOM 620 C CA . GLY A 1 85 ? 19.111 9.045 -20.949 1.00 78.06 85 GLY A CA 1
ATOM 621 C C . GLY A 1 85 ? 19.861 9.235 -19.631 1.00 78.06 85 GLY A C 1
ATOM 622 O O . GLY A 1 85 ? 19.412 8.837 -18.558 1.00 78.06 85 GLY A O 1
ATOM 623 N N . PHE A 1 86 ? 21.018 9.887 -19.731 1.00 79.75 86 PHE A N 1
ATOM 624 C CA . PHE A 1 86 ? 21.902 10.193 -18.608 1.00 79.75 86 PHE A CA 1
ATOM 625 C C . PHE A 1 86 ? 21.283 11.232 -17.663 1.00 79.75 86 PHE A C 1
ATOM 627 O O . PHE A 1 86 ? 21.016 12.364 -18.076 1.00 79.75 86 PHE A O 1
ATOM 634 N N . LEU A 1 87 ? 21.123 10.884 -16.382 1.00 86.81 87 LEU A N 1
ATOM 635 C CA . LEU A 1 87 ? 20.704 11.834 -15.350 1.00 86.81 87 LEU A CA 1
ATOM 636 C C . LEU A 1 87 ? 21.930 12.294 -14.544 1.00 86.81 87 LEU A C 1
ATOM 638 O O . LEU A 1 87 ? 22.563 11.481 -13.868 1.00 86.81 87 LEU A O 1
ATOM 642 N N . PRO A 1 88 ? 22.277 13.593 -14.570 1.00 85.50 88 PRO A N 1
ATOM 643 C CA . PRO A 1 88 ? 23.549 14.085 -14.038 1.00 85.50 88 PRO A CA 1
ATOM 644 C C . PRO A 1 88 ? 23.657 14.023 -12.510 1.00 85.50 88 PRO A C 1
ATOM 646 O O . PRO A 1 88 ? 24.763 14.027 -11.973 1.00 85.50 88 PRO A O 1
ATOM 649 N N . ASN A 1 89 ? 22.532 14.018 -11.793 1.00 85.19 89 ASN A N 1
ATOM 650 C CA . ASN A 1 89 ? 22.499 14.042 -10.335 1.00 85.19 89 ASN A CA 1
ATOM 651 C C . ASN A 1 89 ? 21.200 13.427 -9.778 1.00 85.19 89 ASN A C 1
ATOM 653 O O . ASN A 1 89 ? 20.226 13.211 -10.498 1.00 85.19 89 ASN A O 1
ATOM 657 N N . LEU A 1 90 ? 21.192 13.163 -8.470 1.00 81.88 90 LEU A N 1
ATOM 658 C CA . LEU A 1 90 ? 20.053 12.579 -7.755 1.00 81.88 90 LEU A CA 1
ATOM 659 C C . LEU A 1 90 ? 18.778 13.454 -7.853 1.00 81.88 90 LEU A C 1
ATOM 661 O O . LEU A 1 90 ? 17.707 12.905 -8.113 1.00 81.88 90 LEU A O 1
ATOM 665 N N . PRO A 1 91 ? 18.842 14.802 -7.758 1.00 84.56 91 PRO A N 1
ATOM 666 C CA . PRO A 1 91 ? 17.673 15.654 -7.998 1.00 84.56 91 PRO A CA 1
ATOM 667 C C . PRO A 1 91 ? 17.039 15.495 -9.391 1.00 84.56 91 PRO A C 1
ATOM 669 O O . PRO A 1 91 ? 15.811 15.509 -9.503 1.00 84.56 91 PRO A O 1
ATOM 672 N N . ALA A 1 92 ? 17.842 15.305 -10.444 1.00 83.50 92 ALA A N 1
ATOM 673 C CA . ALA A 1 92 ? 17.335 15.048 -11.792 1.00 83.50 92 ALA A CA 1
ATOM 674 C C . ALA A 1 92 ? 16.624 13.690 -11.870 1.00 83.50 92 ALA A C 1
ATOM 676 O O . ALA A 1 92 ? 15.528 13.609 -12.420 1.00 83.50 92 ALA A O 1
ATOM 677 N N . ALA A 1 93 ? 17.190 12.653 -11.244 1.00 84.94 93 ALA A N 1
ATOM 678 C CA . ALA A 1 93 ? 16.556 11.339 -11.143 1.00 84.94 93 ALA A CA 1
ATOM 679 C C . ALA A 1 93 ? 15.212 11.380 -10.397 1.00 84.94 93 ALA A C 1
ATOM 681 O O . ALA A 1 93 ? 14.254 10.726 -10.801 1.00 84.94 93 ALA A O 1
ATOM 682 N N . ARG A 1 94 ? 15.098 12.211 -9.355 1.00 81.12 94 ARG A N 1
ATOM 683 C CA . ARG A 1 94 ? 13.838 12.410 -8.617 1.00 81.12 94 ARG A CA 1
ATOM 684 C C . ARG A 1 94 ? 12.790 13.180 -9.403 1.00 81.12 94 ARG A C 1
ATOM 686 O O . ARG A 1 94 ? 11.615 12.822 -9.346 1.00 81.12 94 ARG A O 1
ATOM 693 N N . SER A 1 95 ? 13.208 14.216 -10.126 1.00 84.88 95 SER A N 1
ATOM 694 C CA . SER A 1 95 ? 12.304 14.981 -10.993 1.00 84.88 95 SER A CA 1
ATOM 695 C C . SER A 1 95 ? 11.725 14.063 -12.070 1.00 84.88 95 SER A C 1
ATOM 697 O O . SER A 1 95 ? 10.511 13.970 -12.200 1.00 84.88 95 SER A O 1
ATOM 699 N N . PHE A 1 96 ? 12.581 13.253 -12.703 1.00 85.25 96 PHE A N 1
ATOM 700 C CA . PHE A 1 96 ? 12.158 12.231 -13.659 1.00 85.25 96 PHE A CA 1
ATOM 701 C C . PHE A 1 96 ? 11.197 11.201 -13.045 1.00 85.25 96 PHE A C 1
ATOM 703 O O . PHE A 1 96 ? 10.158 10.906 -13.623 1.00 85.25 96 PHE A O 1
ATOM 710 N N . ALA A 1 97 ? 11.500 10.685 -11.850 1.00 83.88 97 ALA A N 1
ATOM 711 C CA . ALA A 1 97 ? 10.627 9.745 -11.144 1.00 83.88 97 ALA A CA 1
ATOM 712 C C . ALA A 1 97 ? 9.245 10.343 -10.813 1.00 83.88 97 ALA A C 1
ATOM 714 O O . ALA A 1 97 ? 8.227 9.662 -10.921 1.00 83.88 97 ALA A O 1
ATOM 715 N N . THR A 1 98 ? 9.202 11.621 -10.430 1.00 83.00 98 THR A N 1
ATOM 716 C CA . THR A 1 98 ? 7.949 12.331 -10.128 1.00 83.00 98 THR A CA 1
ATOM 717 C C . THR A 1 98 ? 7.133 12.563 -11.398 1.00 83.00 98 THR A C 1
ATOM 719 O O . THR A 1 98 ? 5.933 12.294 -11.405 1.00 83.00 98 THR A O 1
ATOM 722 N N . ASP A 1 99 ? 7.786 12.981 -12.484 1.00 84.19 99 ASP A N 1
ATOM 723 C CA . ASP A 1 99 ? 7.151 13.175 -13.790 1.00 84.19 99 ASP A CA 1
ATOM 724 C C . ASP A 1 99 ? 6.620 11.854 -14.362 1.00 84.19 99 ASP A C 1
ATOM 726 O O . ASP A 1 99 ? 5.534 11.817 -14.944 1.00 84.19 99 ASP A O 1
ATOM 730 N N . LEU A 1 100 ? 7.338 10.748 -14.145 1.00 82.00 100 LEU A N 1
ATOM 731 C CA . LEU A 1 100 ? 6.903 9.414 -14.549 1.00 82.00 100 LEU A CA 1
ATOM 732 C C . LEU A 1 100 ? 5.625 8.993 -13.811 1.00 82.00 100 LEU A C 1
ATOM 734 O O . LEU A 1 100 ? 4.666 8.558 -14.448 1.00 82.00 100 LEU A O 1
ATOM 738 N N . ILE A 1 101 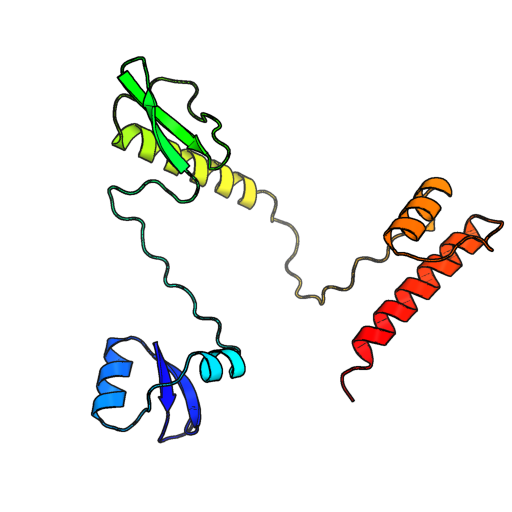? 5.577 9.171 -12.488 1.00 79.62 101 ILE A N 1
ATOM 739 C CA . ILE A 1 101 ? 4.384 8.867 -11.682 1.00 79.62 101 ILE A CA 1
ATOM 740 C C . ILE A 1 101 ? 3.219 9.773 -12.075 1.00 79.62 101 ILE A C 1
ATOM 742 O O . ILE A 1 101 ? 2.092 9.295 -12.203 1.00 79.62 101 ILE A O 1
ATOM 746 N N . ALA A 1 102 ? 3.469 11.065 -12.297 1.00 78.44 102 ALA A N 1
ATOM 747 C CA . ALA A 1 102 ? 2.443 12.001 -12.742 1.00 78.44 102 ALA A CA 1
ATOM 748 C C . ALA A 1 102 ? 1.888 11.613 -14.123 1.00 78.44 102 ALA A C 1
ATOM 750 O O . ALA A 1 102 ? 0.675 11.657 -14.332 1.00 78.44 102 ALA A O 1
ATOM 751 N N . SER A 1 103 ? 2.749 11.161 -15.038 1.00 75.88 103 SER A N 1
ATOM 752 C CA . SER A 1 103 ? 2.350 10.684 -16.367 1.00 75.88 103 SER A CA 1
ATOM 753 C C . SER A 1 103 ? 1.518 9.402 -16.277 1.00 75.88 103 SER A C 1
ATOM 755 O O . SER A 1 103 ? 0.445 9.320 -16.872 1.00 75.88 103 SER A O 1
ATOM 757 N N . GLN A 1 104 ? 1.938 8.425 -15.469 1.00 67.81 104 GLN A N 1
ATOM 758 C CA . GLN A 1 104 ? 1.173 7.192 -15.247 1.00 67.81 104 GLN A CA 1
ATOM 759 C C . GLN A 1 104 ? -0.170 7.460 -14.547 1.00 67.81 104 GLN A C 1
ATOM 761 O O . GLN A 1 104 ? -1.192 6.907 -14.945 1.00 67.81 104 GLN A O 1
ATOM 766 N N . SER A 1 105 ? -0.198 8.374 -13.574 1.00 58.69 105 SER A N 1
ATOM 767 C CA . SER A 1 105 ? -1.426 8.764 -12.864 1.00 58.69 105 SER A CA 1
ATOM 768 C C . SER A 1 105 ? -2.395 9.541 -13.759 1.00 58.69 105 SER A C 1
ATOM 770 O O . SER A 1 105 ? -3.603 9.363 -13.655 1.00 58.69 105 SER A O 1
ATOM 772 N N . THR A 1 106 ? -1.885 10.369 -14.676 1.00 51.81 106 THR A N 1
ATOM 773 C CA . THR A 1 106 ? -2.719 11.101 -15.647 1.00 51.81 106 THR A CA 1
ATOM 774 C C . THR A 1 106 ? -3.312 10.158 -16.692 1.00 51.81 106 THR A C 1
ATOM 776 O O . THR A 1 106 ? -4.453 10.339 -17.108 1.00 51.81 106 THR A O 1
ATOM 779 N N . THR A 1 107 ? -2.578 9.112 -17.074 1.00 46.78 107 THR A N 1
ATOM 780 C CA . THR A 1 107 ? -3.093 8.098 -18.007 1.00 46.78 107 THR A CA 1
ATOM 781 C C . THR A 1 107 ? -4.141 7.203 -17.337 1.00 46.78 107 THR A C 1
ATOM 783 O O . THR A 1 107 ? -5.105 6.811 -17.979 1.00 46.78 107 THR A O 1
ATOM 786 N N . ALA A 1 108 ? -4.023 6.963 -16.026 1.00 43.78 108 ALA A N 1
ATOM 787 C CA . ALA A 1 108 ? -5.051 6.277 -15.241 1.00 43.78 108 ALA A CA 1
ATOM 788 C C . ALA A 1 108 ? -6.311 7.131 -14.987 1.00 43.78 108 ALA A C 1
ATOM 790 O O . ALA A 1 108 ? -7.367 6.583 -14.691 1.00 43.78 108 ALA A O 1
ATOM 791 N N . ALA A 1 109 ? -6.224 8.461 -15.108 1.00 43.19 109 ALA A N 1
ATOM 792 C CA . ALA A 1 109 ? -7.358 9.368 -14.908 1.00 43.19 109 ALA A CA 1
ATOM 793 C C . ALA A 1 109 ? -8.189 9.620 -16.181 1.00 43.19 109 ALA A C 1
ATOM 795 O O . ALA A 1 109 ? -9.302 10.127 -16.080 1.00 43.19 109 ALA A O 1
ATOM 796 N N . LEU A 1 110 ? -7.677 9.276 -17.368 1.00 41.78 110 LEU A N 1
ATOM 797 C CA . LEU A 1 110 ? -8.378 9.466 -18.648 1.00 41.78 110 LEU A CA 1
ATOM 798 C C . LEU A 1 110 ? -9.136 8.221 -19.140 1.00 41.78 110 LEU A C 1
ATOM 800 O O . LEU A 1 110 ? -9.780 8.292 -20.181 1.00 41.78 110 LEU A O 1
ATOM 804 N N . ASP A 1 111 ? -9.114 7.125 -18.376 1.00 40.00 111 ASP A N 1
ATOM 805 C CA . ASP A 1 111 ? -9.925 5.918 -18.620 1.00 40.00 111 ASP A CA 1
ATOM 806 C C . ASP A 1 111 ? -10.995 5.692 -17.528 1.00 40.00 111 ASP A C 1
ATOM 808 O O . ASP A 1 111 ? -11.532 4.599 -17.371 1.00 40.00 111 ASP A O 1
ATOM 812 N N . VAL A 1 112 ? -11.324 6.734 -16.751 1.00 46.06 112 VAL A N 1
ATOM 813 C CA . VAL A 1 112 ? -12.408 6.705 -15.747 1.00 46.06 112 VAL A CA 1
ATOM 814 C C . VAL A 1 112 ? -13.344 7.903 -15.941 1.00 46.06 112 VAL A C 1
ATOM 816 O O . VAL A 1 112 ? -13.682 8.630 -15.014 1.00 46.06 112 VAL A O 1
ATOM 819 N N . GLU A 1 113 ? -13.780 8.115 -17.182 1.00 43.88 113 GLU A N 1
ATOM 820 C CA . GLU A 1 113 ? -15.045 8.801 -17.474 1.00 43.88 113 GLU A CA 1
ATOM 821 C C . GLU A 1 113 ? -16.063 7.779 -18.000 1.00 43.88 113 GLU A C 1
ATOM 823 O O . GLU A 1 113 ? -16.566 7.878 -19.114 1.00 43.88 113 GLU A O 1
ATOM 828 N N . ALA A 1 114 ? -16.366 6.769 -17.186 1.00 45.50 114 ALA A N 1
ATOM 829 C CA . ALA A 1 114 ? -17.605 6.012 -17.289 1.00 45.50 114 ALA A CA 1
ATOM 830 C C . ALA A 1 114 ? -17.977 5.459 -15.905 1.00 45.50 114 ALA A C 1
ATOM 832 O O . ALA A 1 114 ? -17.369 4.521 -15.405 1.00 45.50 114 ALA A O 1
ATOM 833 N N . GLU A 1 115 ? -19.005 6.087 -15.339 1.00 44.25 115 GLU A N 1
ATOM 834 C CA . GLU A 1 115 ? -19.969 5.509 -14.398 1.00 44.25 115 GLU A CA 1
ATOM 835 C C . GLU A 1 115 ? -19.567 5.399 -12.915 1.00 44.25 115 GLU A C 1
ATOM 837 O O . GLU A 1 115 ? -18.895 4.495 -12.429 1.00 44.25 115 GLU A O 1
ATOM 842 N N . VAL A 1 116 ? -20.117 6.363 -12.173 1.00 51.97 116 VAL A N 1
ATOM 843 C CA . VAL A 1 116 ? -20.539 6.218 -10.784 1.00 51.97 116 VAL A CA 1
ATOM 844 C C . VAL A 1 116 ? -21.667 5.189 -10.739 1.00 51.97 116 VAL A C 1
ATOM 846 O O . VAL A 1 116 ? -22.767 5.503 -11.179 1.00 51.97 116 VAL A O 1
ATOM 849 N N . GLU A 1 117 ? -21.443 4.030 -10.129 1.00 41.84 117 GLU A N 1
ATOM 850 C CA . GLU A 1 117 ? -22.502 3.342 -9.393 1.00 41.84 117 GLU A CA 1
ATOM 851 C C . GLU A 1 117 ? -21.906 2.455 -8.296 1.00 41.84 117 GLU A C 1
ATOM 853 O O . GLU A 1 117 ? -21.056 1.595 -8.512 1.00 41.84 117 GLU A O 1
ATOM 858 N N . THR A 1 118 ? -22.336 2.730 -7.070 1.00 55.69 118 THR A N 1
ATOM 859 C CA . THR A 1 118 ? -22.282 1.795 -5.956 1.00 55.69 118 THR A CA 1
ATOM 860 C C . THR A 1 118 ? -23.042 0.541 -6.358 1.00 55.69 118 THR A C 1
ATOM 862 O O . THR A 1 118 ? -24.266 0.600 -6.432 1.00 55.69 118 THR A O 1
ATOM 865 N N . ASP A 1 119 ? -22.368 -0.584 -6.559 1.00 41.31 119 ASP A N 1
ATOM 866 C CA . ASP A 1 119 ? -23.073 -1.851 -6.486 1.00 41.31 119 ASP A CA 1
ATOM 867 C C . ASP A 1 119 ? -22.175 -2.976 -5.994 1.00 41.31 119 ASP A C 1
ATOM 869 O O . ASP A 1 119 ? -20.964 -3.028 -6.215 1.00 41.31 119 ASP A O 1
ATOM 873 N N . VAL A 1 120 ? -22.818 -3.836 -5.227 1.00 48.03 120 VAL A N 1
ATOM 874 C CA . VAL A 1 120 ? -22.313 -5.062 -4.634 1.00 48.03 120 VAL A CA 1
ATOM 875 C C . VAL A 1 120 ? -21.536 -5.837 -5.698 1.00 48.03 120 VAL A C 1
ATOM 877 O O . VAL A 1 120 ? -22.017 -5.978 -6.819 1.00 48.03 120 VAL A O 1
ATOM 880 N N . VAL A 1 121 ? -20.347 -6.353 -5.362 1.00 44.84 121 VAL A N 1
ATOM 881 C CA . VAL A 1 121 ? -19.575 -7.257 -6.233 1.00 44.84 121 VAL A CA 1
ATOM 882 C C . VAL A 1 121 ? -20.356 -8.567 -6.390 1.00 44.84 121 VAL A C 1
ATOM 884 O O . VAL A 1 121 ? -20.085 -9.571 -5.740 1.00 44.84 121 VAL A O 1
ATOM 887 N N . SER A 1 122 ? -21.377 -8.521 -7.234 1.00 51.00 122 SER A N 1
ATOM 888 C CA . SER A 1 122 ? -21.955 -9.648 -7.931 1.00 51.00 122 SER A CA 1
ATOM 889 C C . SER A 1 122 ? -21.179 -9.727 -9.246 1.00 51.00 122 SER A C 1
ATOM 891 O O . SER A 1 122 ? -21.169 -8.741 -9.989 1.00 51.00 122 SER A O 1
ATOM 893 N N . PRO A 1 123 ? -20.442 -10.814 -9.529 1.00 57.94 123 PRO A N 1
ATOM 894 C CA . PRO A 1 123 ? -19.751 -10.941 -10.804 1.00 57.94 123 PRO A CA 1
ATOM 895 C C . PRO A 1 123 ? -20.773 -10.768 -11.942 1.00 57.94 123 PRO A C 1
ATOM 897 O O . PRO A 1 123 ? -21.886 -11.293 -11.837 1.00 57.94 123 PRO A O 1
ATOM 900 N N . PRO A 1 124 ? -20.444 -10.015 -13.010 1.00 55.69 124 PRO A N 1
ATOM 901 C CA . PRO A 1 124 ? -21.360 -9.829 -14.126 1.00 55.69 124 PRO A CA 1
ATOM 902 C C . PRO A 1 124 ? -21.799 -11.202 -14.650 1.00 55.69 124 PRO A C 1
ATOM 904 O O . PRO A 1 124 ? -20.956 -12.104 -14.733 1.00 55.69 124 PRO A O 1
ATOM 907 N N . PRO A 1 125 ? -23.088 -11.384 -14.995 1.00 61.12 125 PRO A N 1
ATOM 908 C CA . PRO A 1 125 ? -23.579 -12.655 -15.503 1.00 61.12 125 PRO A CA 1
ATOM 909 C C . PRO A 1 125 ? -22.759 -13.023 -16.736 1.00 61.12 125 PRO A C 1
ATOM 911 O O . PRO A 1 125 ? -22.782 -12.333 -17.756 1.00 61.12 125 PRO A O 1
ATOM 914 N N . ILE A 1 126 ? -21.971 -14.088 -16.621 1.00 67.69 126 ILE A N 1
ATOM 915 C CA . ILE A 1 126 ? -21.186 -14.586 -17.742 1.00 67.69 126 ILE A CA 1
ATOM 916 C C . ILE A 1 126 ? -22.179 -15.136 -18.756 1.00 67.69 126 ILE A C 1
ATOM 918 O O . ILE A 1 126 ? -22.893 -16.099 -18.479 1.00 67.69 126 ILE A O 1
ATOM 922 N N . ASP A 1 127 ? -22.212 -14.527 -19.940 1.00 79.12 127 ASP A N 1
ATOM 923 C CA . ASP A 1 127 ? -22.987 -15.014 -21.079 1.00 79.12 127 ASP A CA 1
ATOM 924 C C . ASP A 1 127 ? -22.383 -16.333 -21.592 1.00 79.12 127 ASP A C 1
ATOM 926 O O . ASP A 1 127 ? -21.640 -16.372 -22.578 1.00 79.12 127 ASP A O 1
ATOM 930 N N . PHE A 1 128 ? -22.706 -17.440 -20.922 1.00 78.75 128 PHE A N 1
ATOM 931 C CA . PHE A 1 128 ? -22.236 -18.781 -21.273 1.00 78.75 128 PHE A CA 1
ATOM 932 C C . PHE A 1 128 ? -22.626 -19.200 -22.705 1.00 78.75 128 PHE A C 1
ATOM 934 O O . PHE A 1 128 ? -21.954 -20.030 -23.320 1.00 78.75 128 PHE A O 1
ATOM 941 N N . ASP A 1 129 ? -23.656 -18.576 -23.284 1.00 80.00 129 ASP A N 1
ATOM 942 C CA . ASP A 1 129 ? -24.092 -18.814 -24.663 1.00 80.00 129 ASP A CA 1
ATOM 943 C C . ASP A 1 129 ? -23.068 -18.362 -25.711 1.00 80.00 129 ASP A C 1
ATOM 945 O O . ASP A 1 129 ? -22.957 -18.985 -26.775 1.00 80.00 129 ASP A O 1
ATOM 949 N N . LYS A 1 130 ? -22.278 -17.323 -25.411 1.00 83.81 130 LYS A N 1
ATOM 950 C CA . LYS A 1 130 ? -21.250 -16.784 -26.319 1.00 83.81 130 LYS A CA 1
ATOM 951 C C . LYS A 1 130 ? -19.973 -17.620 -26.331 1.00 83.81 130 LYS A C 1
ATOM 953 O O . LYS A 1 130 ? -19.196 -17.523 -27.278 1.00 83.81 130 LYS A O 1
ATOM 958 N N . LEU A 1 131 ? -19.778 -18.456 -25.316 1.00 85.50 131 LEU A N 1
ATOM 959 C CA . LEU A 1 131 ? -18.595 -19.293 -25.175 1.00 85.50 131 LEU A CA 1
ATOM 960 C C . LEU A 1 131 ? -18.733 -20.589 -25.972 1.00 85.50 131 LEU A C 1
ATOM 962 O O . LEU A 1 131 ? -19.809 -21.171 -26.137 1.00 85.50 131 LEU A O 1
ATOM 966 N N . THR A 1 132 ? -17.620 -21.064 -26.505 1.00 87.75 132 THR A N 1
ATOM 967 C CA . THR A 1 132 ? -17.534 -22.375 -27.141 1.00 87.75 132 THR A CA 1
ATOM 968 C C . THR A 1 132 ? -17.523 -23.478 -26.082 1.00 87.75 132 THR A C 1
ATOM 970 O O . THR A 1 132 ? -17.151 -23.263 -24.932 1.00 87.75 132 THR A O 1
ATOM 973 N N . ARG A 1 133 ? -17.884 -24.710 -26.464 1.00 85.94 133 ARG A N 1
ATOM 974 C CA . ARG A 1 133 ? -17.869 -25.861 -25.541 1.00 85.94 133 ARG A CA 1
ATOM 975 C C . ARG A 1 133 ? -16.511 -26.053 -24.847 1.00 85.94 133 ARG A C 1
ATOM 977 O O . ARG A 1 133 ? -16.483 -26.374 -23.668 1.00 85.94 133 ARG A O 1
ATOM 984 N N . LYS A 1 134 ? -15.402 -25.817 -25.558 1.00 86.81 134 LYS A N 1
ATOM 985 C CA . LYS A 1 134 ? -14.045 -25.927 -24.995 1.00 86.81 134 LYS A CA 1
ATOM 986 C C . LYS A 1 134 ? -13.773 -24.875 -23.919 1.00 86.81 134 LYS A C 1
ATOM 988 O O . LYS A 1 134 ? -13.135 -25.184 -22.923 1.00 86.81 134 LYS A O 1
ATOM 993 N N . GLU A 1 135 ? -14.251 -23.650 -24.121 1.00 87.25 135 GLU A N 1
ATOM 994 C CA . GLU A 1 135 ? -14.116 -22.570 -23.136 1.00 87.25 135 GLU A CA 1
ATOM 995 C C . GLU A 1 135 ? -14.991 -22.831 -21.907 1.00 87.25 135 GLU A C 1
ATOM 997 O O . GLU A 1 135 ? -14.560 -22.579 -20.789 1.00 87.25 135 GLU A O 1
ATOM 1002 N N . LEU A 1 136 ? -16.182 -23.407 -22.097 1.00 89.25 136 LEU A N 1
ATOM 1003 C CA . LEU A 1 136 ? -17.052 -23.818 -20.993 1.00 89.25 136 LEU A CA 1
ATOM 1004 C C . LEU A 1 136 ? -16.447 -24.964 -20.169 1.00 89.25 136 LEU A C 1
ATOM 1006 O O . LEU A 1 136 ? -16.496 -24.921 -18.947 1.00 89.25 136 LEU A O 1
ATOM 1010 N N . GLU A 1 137 ? -15.835 -25.960 -20.814 1.00 86.44 137 GLU A N 1
ATOM 1011 C CA . GLU A 1 137 ? -1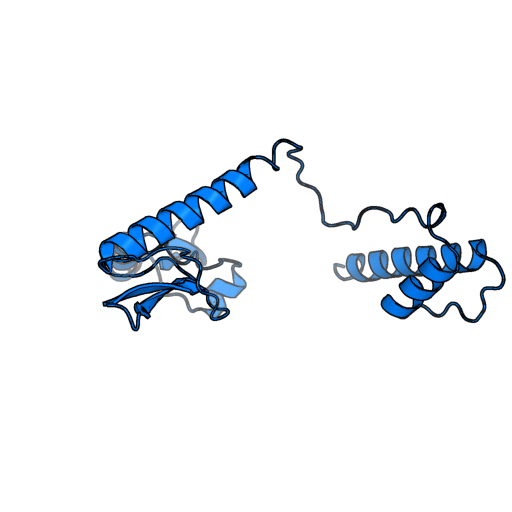5.110 -27.038 -20.122 1.00 86.44 137 GLU A CA 1
ATOM 1012 C C . GLU A 1 137 ? -13.884 -26.497 -19.358 1.00 86.44 137 GLU A C 1
ATOM 1014 O O . GLU A 1 137 ? -13.620 -26.932 -18.238 1.00 86.44 137 GLU A O 1
ATOM 1019 N N . ALA A 1 138 ? -13.171 -25.508 -19.913 1.00 88.56 138 ALA A N 1
ATOM 1020 C CA . ALA A 1 138 ? -12.065 -24.840 -19.224 1.00 88.56 138 ALA A CA 1
ATOM 1021 C C . ALA A 1 138 ? -12.538 -24.031 -18.003 1.00 88.56 138 ALA A C 1
ATOM 1023 O O . ALA A 1 138 ? -11.922 -24.117 -16.945 1.00 88.56 138 ALA A O 1
ATOM 1024 N N . LEU A 1 139 ? -13.653 -23.300 -18.122 1.00 86.12 139 LEU A N 1
ATOM 1025 C CA . LEU A 1 139 ? -14.265 -22.585 -16.996 1.00 86.12 139 LEU A CA 1
ATOM 1026 C C . LEU A 1 139 ? -14.802 -23.532 -15.923 1.00 86.12 139 LEU A C 1
ATOM 1028 O O . LEU A 1 139 ? -14.728 -23.215 -14.740 1.00 86.12 139 LEU A O 1
ATOM 1032 N N . ALA A 1 140 ? -15.338 -24.686 -16.318 1.00 87.75 140 ALA A N 1
ATOM 1033 C CA . ALA A 1 140 ? -15.767 -25.708 -15.374 1.00 87.75 140 ALA A CA 1
ATOM 1034 C C . ALA A 1 140 ? -14.580 -26.264 -14.581 1.00 87.75 140 ALA A C 1
ATOM 1036 O O . ALA A 1 140 ? -14.673 -26.373 -13.365 1.00 87.75 140 ALA A O 1
ATOM 1037 N N . ALA A 1 141 ? -13.448 -26.525 -15.241 1.00 87.56 141 ALA A N 1
ATOM 1038 C CA . ALA A 1 141 ? -12.226 -26.957 -14.567 1.00 87.56 141 ALA A CA 1
ATOM 1039 C C . ALA A 1 141 ? -11.652 -25.882 -13.626 1.00 87.56 141 ALA A C 1
ATOM 1041 O O . ALA A 1 141 ? -11.236 -26.210 -12.520 1.00 87.56 141 ALA A O 1
ATOM 1042 N N . ASP A 1 142 ? -11.661 -24.610 -14.035 1.00 83.81 142 ASP A N 1
ATOM 1043 C CA . ASP A 1 142 ? -11.204 -23.482 -13.204 1.00 83.81 142 ASP A CA 1
ATOM 1044 C C . ASP A 1 142 ? -12.063 -23.303 -11.939 1.00 83.81 142 ASP A C 1
ATOM 1046 O O . ASP A 1 142 ? -11.568 -22.935 -10.876 1.00 83.81 142 ASP A O 1
ATOM 1050 N N . ARG A 1 143 ? -13.357 -23.629 -12.040 1.00 84.31 143 ARG A N 1
ATOM 1051 C CA . ARG A 1 143 ? -14.336 -23.534 -10.946 1.00 84.31 143 ARG A CA 1
ATOM 1052 C C . ARG A 1 143 ? -14.555 -24.830 -10.176 1.00 84.31 143 ARG A C 1
ATOM 1054 O O . ARG A 1 143 ? -15.452 -24.873 -9.339 1.00 84.31 143 ARG A O 1
ATOM 1061 N N . ASP A 1 144 ? -13.778 -25.868 -10.474 1.00 85.25 144 ASP A N 1
ATOM 1062 C CA . ASP A 1 144 ? -13.920 -27.204 -9.886 1.00 85.25 144 ASP A CA 1
ATOM 1063 C C . ASP A 1 144 ? -15.353 -27.782 -10.022 1.00 85.25 144 ASP A C 1
ATOM 1065 O O . ASP A 1 144 ? -15.869 -28.474 -9.145 1.00 85.25 144 ASP A O 1
ATOM 1069 N N . VAL A 1 145 ? -16.032 -27.474 -11.138 1.00 85.75 145 VAL A N 1
ATOM 1070 C CA . VAL A 1 145 ? -17.384 -27.958 -11.467 1.00 85.75 145 VAL A CA 1
ATOM 1071 C C . VAL A 1 145 ? -17.288 -29.225 -12.315 1.00 85.75 145 VAL A C 1
ATOM 1073 O O . VAL A 1 145 ? -16.754 -29.212 -13.426 1.00 85.75 145 VAL A O 1
ATOM 1076 N N . ASP A 1 146 ? -17.864 -30.325 -11.826 1.00 87.31 146 ASP A N 1
ATOM 1077 C CA . ASP A 1 146 ? -17.908 -31.587 -12.568 1.00 87.31 146 ASP A CA 1
ATOM 1078 C C . ASP A 1 146 ? -18.914 -31.525 -13.730 1.00 87.31 146 ASP A C 1
ATOM 1080 O O . ASP A 1 146 ? -20.132 -31.520 -13.543 1.00 87.31 146 ASP A O 1
ATOM 1084 N N . VAL A 1 147 ? -18.385 -31.512 -14.954 1.00 86.81 147 VAL A N 1
ATOM 1085 C CA . VAL A 1 147 ? -19.158 -31.535 -16.207 1.00 86.81 147 VAL A CA 1
ATOM 1086 C C . VAL A 1 147 ? -19.022 -32.865 -16.958 1.00 86.81 147 VAL A C 1
ATOM 1088 O O . VAL A 1 147 ? -19.441 -32.973 -18.110 1.00 86.81 147 VAL A O 1
ATOM 1091 N N . SER A 1 148 ? -18.478 -33.913 -16.327 1.00 83.50 148 SER A N 1
ATOM 1092 C CA . SER A 1 148 ? -18.238 -35.222 -16.963 1.00 83.50 148 SER A CA 1
ATOM 1093 C C . SER A 1 148 ? -19.515 -35.928 -17.450 1.00 83.50 148 SER A C 1
ATOM 1095 O O . SER A 1 148 ? -19.470 -36.737 -18.380 1.00 83.50 148 SER A O 1
ATOM 1097 N N . GLY A 1 149 ? -20.671 -35.593 -16.867 1.00 82.69 149 GLY A N 1
ATOM 1098 C CA . GLY A 1 149 ? -21.988 -36.085 -17.284 1.00 82.69 149 GLY A CA 1
ATOM 1099 C C . GLY A 1 149 ? -22.623 -35.334 -18.464 1.00 82.69 149 GLY A C 1
ATOM 1100 O O . GLY A 1 149 ? -23.610 -35.818 -19.025 1.00 82.69 149 GLY A O 1
ATOM 1101 N N . ALA A 1 150 ? -22.080 -34.178 -18.859 1.00 86.94 150 ALA A N 1
ATOM 1102 C CA . ALA A 1 150 ? -22.669 -33.299 -19.867 1.00 86.94 150 ALA A CA 1
ATOM 1103 C C . ALA A 1 150 ? -22.364 -33.780 -21.298 1.00 86.94 150 ALA A C 1
ATOM 1105 O O . ALA A 1 150 ? -21.210 -33.934 -21.708 1.00 86.94 150 ALA A O 1
ATOM 1106 N N . ARG A 1 151 ? -23.408 -34.019 -22.105 1.00 84.31 151 ARG A N 1
ATOM 1107 C CA . ARG A 1 151 ? -23.252 -34.511 -23.489 1.00 84.31 151 ARG A CA 1
ATOM 1108 C C . ARG A 1 151 ? -23.305 -33.382 -24.508 1.00 84.31 151 ARG A C 1
ATOM 1110 O O . ARG A 1 151 ? -22.615 -33.449 -25.530 1.00 84.31 151 ARG A O 1
ATOM 1117 N N . THR A 1 152 ? -24.092 -32.352 -24.229 1.00 87.62 152 THR A N 1
ATOM 1118 C CA . THR A 1 152 ? -24.310 -31.190 -25.094 1.00 87.62 152 THR A CA 1
ATOM 1119 C C . THR A 1 152 ? -23.699 -29.923 -24.494 1.00 87.62 152 THR A C 1
ATOM 1121 O O . THR A 1 152 ? -23.334 -29.899 -23.323 1.00 87.62 152 THR A O 1
ATOM 1124 N N . LYS A 1 153 ? -23.546 -28.866 -25.307 1.00 85.62 153 LYS A N 1
ATOM 1125 C CA . LYS A 1 153 ? -23.083 -27.551 -24.828 1.00 85.62 153 LYS A CA 1
ATOM 1126 C C . LYS A 1 153 ? -24.036 -27.007 -23.757 1.00 85.62 153 LYS A C 1
ATOM 1128 O O . LYS A 1 153 ? -23.574 -26.528 -22.730 1.00 85.62 153 LYS A O 1
ATOM 1133 N N . ASP A 1 154 ? -25.334 -27.159 -23.984 1.00 86.56 154 ASP A N 1
ATOM 1134 C CA . ASP A 1 154 ? -26.382 -26.665 -23.092 1.00 86.56 154 ASP A CA 1
ATOM 1135 C C . ASP A 1 154 ? -26.327 -27.356 -21.719 1.00 86.56 154 ASP A C 1
ATOM 1137 O O . ASP A 1 154 ? -26.499 -26.697 -20.697 1.00 86.56 154 ASP A O 1
ATOM 1141 N N . ASP A 1 155 ? -25.975 -28.649 -21.672 1.00 86.06 155 ASP A N 1
ATOM 1142 C CA . ASP A 1 155 ? -25.770 -29.377 -20.409 1.00 86.06 155 ASP A CA 1
ATOM 1143 C C . ASP A 1 155 ? -24.604 -28.793 -19.583 1.00 86.06 155 ASP A C 1
ATOM 1145 O O . ASP A 1 155 ? -24.687 -28.713 -18.358 1.00 86.06 155 ASP A O 1
ATOM 1149 N N . VAL A 1 156 ? -23.518 -28.364 -20.244 1.00 86.50 156 VAL A N 1
ATOM 1150 C CA . VAL A 1 156 ? -22.355 -27.738 -19.582 1.00 86.50 156 VAL A CA 1
ATOM 1151 C C . VAL A 1 156 ? -22.728 -26.354 -19.041 1.00 86.50 156 VAL A C 1
ATOM 1153 O O . VAL A 1 156 ? -22.350 -26.006 -17.924 1.00 86.50 156 VAL A O 1
ATOM 1156 N N . ILE A 1 157 ? -23.505 -25.579 -19.806 1.00 88.94 157 ILE A N 1
ATOM 1157 C CA . ILE A 1 157 ? -24.015 -24.267 -19.376 1.00 88.94 157 ILE A CA 1
ATOM 1158 C C . ILE A 1 157 ? -24.921 -24.423 -18.154 1.00 88.94 157 ILE A C 1
ATOM 1160 O O . ILE A 1 157 ? -24.744 -23.708 -17.169 1.00 88.94 157 ILE A O 1
ATOM 1164 N N . ALA A 1 158 ? -25.849 -25.383 -18.188 1.00 86.94 158 ALA A N 1
ATOM 1165 C CA . ALA A 1 158 ? -26.756 -25.649 -17.078 1.00 86.94 158 ALA A CA 1
ATOM 1166 C C . ALA A 1 158 ? -25.999 -26.041 -15.797 1.00 86.94 158 ALA A C 1
ATOM 1168 O O . ALA A 1 158 ? -26.338 -25.562 -14.716 1.00 86.94 158 ALA A O 1
ATOM 1169 N N . ALA A 1 159 ? -24.945 -26.858 -15.912 1.00 86.25 159 ALA A N 1
ATOM 1170 C CA . ALA A 1 159 ? -24.099 -27.232 -14.778 1.00 86.25 159 ALA A CA 1
ATOM 1171 C C . ALA A 1 159 ? -23.352 -26.024 -14.181 1.00 86.25 159 ALA A C 1
ATOM 1173 O O . ALA A 1 159 ? -23.340 -25.846 -12.963 1.00 86.25 159 ALA A O 1
ATOM 1174 N N . LEU A 1 160 ? -22.785 -25.160 -15.029 1.00 86.25 160 LEU A N 1
ATOM 1175 C CA . LEU A 1 160 ? -22.090 -23.942 -14.599 1.00 86.25 160 LEU A CA 1
ATOM 1176 C C . LEU A 1 160 ? -23.035 -22.927 -13.943 1.00 86.25 160 LEU A C 1
ATOM 1178 O O . LEU A 1 160 ? -22.692 -22.363 -12.909 1.00 86.25 160 LEU A O 1
ATOM 1182 N N . GLN A 1 161 ? -24.230 -22.722 -14.502 1.00 86.44 161 GLN A N 1
ATOM 1183 C CA . GLN A 1 161 ? -25.247 -21.835 -13.926 1.00 86.44 161 GLN A CA 1
ATOM 1184 C C . GLN A 1 161 ? -25.768 -22.355 -12.581 1.00 86.44 161 GLN A C 1
ATOM 1186 O O . GLN A 1 161 ? -25.959 -21.573 -11.652 1.00 86.44 161 GLN A O 1
ATOM 1191 N N . ALA A 1 162 ? -25.974 -23.670 -12.456 1.00 83.56 162 ALA A N 1
ATOM 1192 C CA . ALA A 1 162 ? -26.378 -24.284 -11.195 1.00 83.56 162 ALA A CA 1
ATOM 1193 C C . ALA A 1 162 ? -25.295 -24.133 -10.114 1.00 83.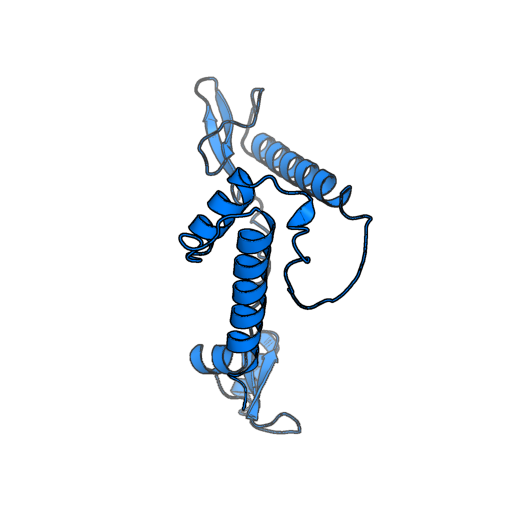56 162 ALA A C 1
ATOM 1195 O O . ALA A 1 162 ? -25.619 -23.839 -8.964 1.00 83.56 162 ALA A O 1
ATOM 1196 N N . ALA A 1 163 ? -24.018 -24.287 -10.481 1.00 82.19 163 ALA A N 1
ATOM 1197 C CA . ALA A 1 163 ? -22.895 -24.076 -9.571 1.00 82.19 163 ALA A CA 1
ATOM 1198 C C . ALA A 1 163 ? -22.771 -22.608 -9.127 1.00 82.19 163 ALA A C 1
ATOM 1200 O O . ALA A 1 163 ? -22.564 -22.344 -7.945 1.00 82.19 163 ALA A O 1
ATOM 1201 N N . ASP A 1 164 ? -22.961 -21.658 -10.045 1.00 81.69 164 ASP A N 1
ATOM 1202 C CA . ASP A 1 164 ? -22.913 -20.220 -9.756 1.00 81.69 164 ASP A CA 1
ATOM 1203 C C . ASP A 1 164 ? -24.045 -19.800 -8.800 1.00 81.69 164 ASP A C 1
ATOM 1205 O O . ASP A 1 164 ? -23.805 -19.174 -7.766 1.00 81.69 164 ASP A O 1
ATOM 1209 N N . GLN A 1 165 ? -25.275 -20.263 -9.056 1.00 76.88 165 GLN A N 1
ATOM 1210 C CA . GLN A 1 165 ? -26.408 -20.045 -8.151 1.00 76.88 165 GLN A CA 1
ATOM 1211 C C . GLN A 1 165 ? -26.203 -20.701 -6.777 1.00 76.88 165 GLN A C 1
ATOM 1213 O O . GLN A 1 165 ? -26.559 -20.106 -5.758 1.00 76.88 165 GLN A O 1
ATOM 1218 N N . ALA A 1 166 ? -25.617 -21.901 -6.721 1.00 72.75 166 ALA A N 1
ATOM 1219 C CA . ALA A 1 166 ? -25.309 -22.571 -5.458 1.00 72.75 166 ALA A CA 1
ATOM 1220 C C . ALA A 1 166 ? -24.214 -21.836 -4.660 1.00 72.75 166 ALA A C 1
ATOM 1222 O O . ALA A 1 166 ? -24.336 -21.701 -3.440 1.00 72.75 166 ALA A O 1
ATOM 1223 N N . GLY A 1 167 ? -23.185 -21.310 -5.334 1.00 66.50 167 GLY A N 1
ATOM 1224 C CA . GLY A 1 167 ? -22.127 -20.500 -4.723 1.00 66.50 167 GLY A CA 1
ATOM 1225 C C . GLY A 1 167 ? -22.644 -19.179 -4.143 1.00 66.50 167 GLY A C 1
ATOM 1226 O O . GLY A 1 167 ? -22.287 -18.819 -3.021 1.00 66.50 167 GLY A O 1
ATOM 1227 N N . LEU A 1 168 ? -23.553 -18.504 -4.854 1.00 60.16 168 LEU A N 1
ATOM 1228 C CA . LEU A 1 168 ? -24.240 -17.294 -4.379 1.00 60.16 168 LEU A CA 1
ATOM 1229 C C . LEU A 1 168 ? -25.170 -17.563 -3.182 1.00 60.16 168 LEU A C 1
ATOM 1231 O O . LEU A 1 168 ? -25.260 -16.741 -2.270 1.00 60.16 168 LEU A O 1
ATOM 1235 N N . GLN A 1 169 ? -25.843 -18.718 -3.131 1.00 56.50 169 GLN A N 1
ATOM 1236 C CA . GLN A 1 169 ? -26.689 -19.054 -1.980 1.00 56.50 169 GLN A CA 1
ATOM 1237 C C . GLN A 1 169 ? -25.877 -19.434 -0.734 1.00 56.50 169 GLN A C 1
ATOM 1239 O O . GLN A 1 169 ? -26.271 -19.065 0.375 1.00 56.50 169 GLN A O 1
ATOM 1244 N N . ALA A 1 170 ? -24.725 -20.092 -0.899 1.00 57.72 170 ALA A N 1
ATOM 1245 C CA . ALA A 1 170 ? -23.847 -20.470 0.211 1.00 57.72 170 ALA A CA 1
ATOM 1246 C C . ALA A 1 170 ? -23.255 -19.256 0.951 1.00 57.72 170 ALA A C 1
ATOM 1248 O O . ALA A 1 170 ? -23.075 -19.309 2.167 1.00 57.72 170 ALA A O 1
ATOM 1249 N N . THR A 1 171 ? -23.002 -18.147 0.253 1.00 52.72 171 THR A N 1
ATOM 1250 C CA . THR A 1 171 ? -22.524 -16.898 0.868 1.00 52.72 171 THR A CA 1
ATOM 1251 C C . THR A 1 171 ? -23.654 -16.071 1.487 1.00 52.72 171 THR A C 1
ATOM 1253 O O . THR A 1 171 ? -23.437 -15.431 2.514 1.00 52.72 171 THR A O 1
ATOM 1256 N N . SER A 1 172 ? -24.879 -16.136 0.950 1.00 54.38 172 SER A N 1
ATOM 1257 C CA . SER A 1 172 ? -26.047 -15.439 1.524 1.00 54.38 172 SER A CA 1
ATOM 1258 C C . SER A 1 172 ? -26.664 -16.114 2.763 1.00 54.38 172 SER A C 1
ATOM 1260 O O . SER A 1 172 ? -27.406 -15.474 3.503 1.00 54.38 172 SER A O 1
ATOM 1262 N N . GLY A 1 173 ? -26.368 -17.396 3.011 1.00 47.81 173 GLY A N 1
ATOM 1263 C CA . GLY A 1 173 ? -26.953 -18.180 4.109 1.00 47.81 173 GLY A CA 1
ATOM 1264 C C . GLY A 1 173 ? -26.214 -18.104 5.452 1.00 47.81 173 GLY A C 1
ATOM 1265 O O . GLY A 1 173 ? -26.697 -18.660 6.433 1.00 47.81 173 GLY A O 1
ATOM 1266 N N . ALA A 1 174 ? -25.055 -17.438 5.521 1.00 45.69 174 ALA A N 1
ATOM 1267 C CA . ALA A 1 174 ? -24.240 -17.343 6.740 1.00 45.69 174 ALA A CA 1
ATOM 1268 C C . ALA A 1 174 ? -24.611 -16.159 7.664 1.00 45.69 174 ALA A C 1
ATOM 1270 O O . ALA A 1 174 ? -23.923 -15.912 8.653 1.00 45.69 174 ALA A O 1
ATOM 1271 N N . GLN A 1 175 ? -25.696 -15.437 7.366 1.00 48.12 175 GLN A N 1
ATOM 1272 C CA . GLN A 1 175 ? -26.289 -14.419 8.240 1.00 48.12 175 GLN A CA 1
ATOM 1273 C C . GLN A 1 175 ? -27.729 -14.810 8.607 1.00 48.12 175 GLN A C 1
ATOM 1275 O O . GLN A 1 175 ? -28.687 -14.243 8.087 1.00 48.12 175 GLN A O 1
ATOM 1280 N N . ALA A 1 176 ? -27.889 -15.794 9.492 1.00 41.19 176 ALA A N 1
ATOM 1281 C CA . ALA A 1 176 ? -29.141 -16.042 10.207 1.00 41.19 176 ALA A CA 1
ATOM 1282 C C . ALA A 1 176 ? -28.853 -16.555 11.620 1.00 41.19 176 ALA A C 1
ATOM 1284 O O . ALA A 1 176 ? -28.032 -17.492 11.746 1.00 41.19 176 ALA A O 1
#

pLDDT: mean 77.09, std 15.71, range [40.0, 94.69]

Foldseek 3Di:
DWWAFCDDPRHRHIDDDDPVVRVVCVVVVRTHDDDPVRCVVNVNDPPPPPDDPPPQDAPPQWDWDADPVAATFIAGVVRDTPDPDGHNYSVSSRVVRVVVVVVVVVVVVVPPPDDDDDDDPPDPPPPLVPDDLVVLVVVCVVLVFDCVVPDDSVSSVVSVVVSSVVVVVVVVPPPD

Sequence (176 aa):
MFVRQLIGREAGNIITLPFVAATSSLAMGTCAPVTDEEIAEAGLIEVKEFQHPSPEEMPRGLRAVPSLGGGFDVVDDGGVILNEGFLPNLPAARSFATDLIASQSTTAALDVEAEVETDVVSPPPIDFDKLTRKELEALAADRDVDVSGARTKDDVIAALQAADQAGLQATSGAQA